Protein AF-A0A3B9M6Y0-F1 (afdb_monomer_lite)

Secondary structure (DSSP, 8-state):
----PPP---SSEEEEHHHHTHHHHHHHHHHHTHHHHHHHHHHH-HHHHHHHHHHHHHHHHHHHHHH-GGGSPEEEETTTEEEEEEEEEEESS--TTSPP-S--TTSSEEEEEEEESSS--EEEEEETT-EEEEEESS-SEEEEEETTEEEEEESEEEEE-------------

Sequence (173 aa):
PDGGTAVRHAVTMCGLGQWGLVPGDISRWRERHARGRERAASWVGLERVNVIEYVIFGAARMLAGTVSRSRCAMVEIDGAKQMRLLALAALNLPLPPLPDPGVAMGDEAIGLTVVPRLGRPFRRRLEAGDSFTLRLLDRDSVEFFLDEDPEEATGWLKLDVAGVLAFVPGQNA

Radius of gyration: 17.29 Å; chains: 1; bounding box: 56×38×45 Å

Structure (mmCIF, N/CA/C/O backbone):
data_AF-A0A3B9M6Y0-F1
#
_entry.id   AF-A0A3B9M6Y0-F1
#
loop_
_atom_site.group_PDB
_atom_site.id
_atom_site.type_symbol
_atom_site.label_atom_id
_atom_site.label_alt_id
_atom_site.label_comp_id
_atom_site.label_asym_id
_atom_site.label_entity_id
_atom_site.label_seq_id
_atom_site.pdbx_PDB_ins_code
_atom_site.Cartn_x
_atom_site.Cartn_y
_atom_site.Cartn_z
_atom_site.occupancy
_atom_site.B_iso_or_equiv
_atom_site.auth_seq_id
_atom_site.auth_comp_id
_atom_site.auth_asym_id
_atom_site.auth_atom_id
_atom_site.pdbx_PDB_model_num
ATOM 1 N N . PRO A 1 1 ? -13.743 -24.125 2.229 1.00 40.19 1 PRO A N 1
ATOM 2 C CA . PRO A 1 1 ? -14.019 -23.057 3.209 1.00 40.19 1 PRO A CA 1
ATOM 3 C C . PRO A 1 1 ? -13.581 -23.507 4.606 1.00 40.19 1 PRO A C 1
ATOM 5 O O . PRO A 1 1 ? -14.407 -23.696 5.486 1.00 40.19 1 PRO A O 1
ATOM 8 N N . ASP 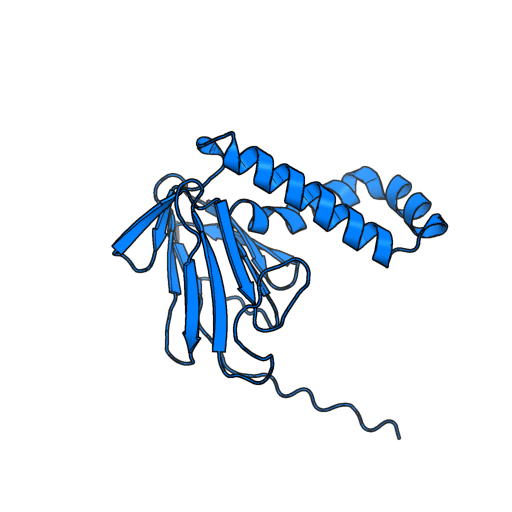A 1 2 ? -12.272 -23.674 4.783 1.00 40.09 2 ASP A N 1
ATOM 9 C CA . ASP A 1 2 ? -11.671 -23.703 6.112 1.00 40.09 2 ASP A CA 1
ATOM 10 C C . ASP A 1 2 ? -11.047 -22.322 6.272 1.00 40.09 2 ASP A C 1
ATOM 12 O O . ASP A 1 2 ? -9.998 -22.024 5.702 1.00 40.09 2 ASP A O 1
ATOM 16 N N . GLY A 1 3 ? -11.804 -21.415 6.891 1.00 56.91 3 GLY A N 1
ATOM 17 C CA . GLY A 1 3 ? -11.360 -20.046 7.124 1.00 56.91 3 GLY A CA 1
ATOM 18 C C . GLY A 1 3 ? -10.106 -20.073 7.989 1.00 56.91 3 GLY A C 1
ATOM 19 O O . GLY A 1 3 ? -10.168 -20.465 9.150 1.00 56.91 3 GLY A O 1
ATOM 20 N N . GLY A 1 4 ? -8.972 -19.694 7.407 1.00 74.00 4 GLY A N 1
ATOM 21 C CA . GLY A 1 4 ? -7.678 -19.659 8.075 1.00 74.00 4 GLY A CA 1
ATOM 22 C C . GLY A 1 4 ? -7.047 -18.276 7.978 1.00 74.00 4 GLY A C 1
ATOM 23 O O . GLY A 1 4 ? -7.320 -17.517 7.050 1.00 74.00 4 GLY A O 1
ATOM 24 N N . THR A 1 5 ? -6.184 -17.962 8.939 1.00 84.50 5 THR A N 1
ATOM 25 C CA . THR A 1 5 ? -5.340 -16.765 8.904 1.00 84.50 5 THR A CA 1
ATOM 26 C C . THR A 1 5 ? -3.963 -17.167 8.393 1.00 84.50 5 THR A C 1
ATOM 28 O O . THR A 1 5 ? -3.309 -18.018 8.994 1.00 84.50 5 THR A O 1
ATOM 31 N N . ALA A 1 6 ? -3.510 -16.555 7.299 1.00 90.00 6 ALA A N 1
ATOM 32 C CA . ALA A 1 6 ? -2.138 -16.691 6.825 1.00 90.00 6 ALA A CA 1
ATOM 33 C C . ALA A 1 6 ? -1.311 -15.506 7.332 1.00 90.00 6 ALA A C 1
ATOM 35 O O . ALA A 1 6 ? -1.669 -14.355 7.098 1.00 90.00 6 ALA A O 1
ATOM 36 N N . VAL A 1 7 ? -0.207 -15.789 8.023 1.00 91.31 7 VAL A N 1
ATOM 37 C CA . VAL A 1 7 ? 0.750 -14.759 8.445 1.00 91.31 7 VAL A CA 1
ATOM 38 C C . VAL A 1 7 ? 1.844 -14.642 7.387 1.00 91.31 7 VAL A C 1
ATOM 40 O O . VAL A 1 7 ? 2.331 -15.648 6.856 1.00 91.31 7 VAL A O 1
ATOM 43 N N . ARG A 1 8 ? 2.192 -13.401 7.051 1.00 91.81 8 ARG A N 1
ATOM 44 C CA . ARG A 1 8 ? 3.264 -13.030 6.125 1.00 91.81 8 ARG A CA 1
ATOM 45 C C . ARG A 1 8 ? 4.072 -11.901 6.749 1.00 91.81 8 ARG A C 1
ATOM 47 O O . ARG A 1 8 ? 3.529 -11.113 7.521 1.00 91.81 8 ARG A O 1
ATOM 54 N N . HIS A 1 9 ? 5.352 -11.837 6.410 1.00 90.00 9 HIS A N 1
ATOM 55 C CA . HIS A 1 9 ? 6.265 -10.822 6.920 1.00 90.00 9 HIS A CA 1
ATOM 56 C C . HIS A 1 9 ? 6.874 -10.046 5.761 1.00 90.00 9 HIS A C 1
ATOM 58 O O . HIS A 1 9 ? 7.166 -10.622 4.718 1.00 90.00 9 HIS A O 1
ATOM 64 N N . ALA A 1 10 ? 7.067 -8.753 5.989 1.00 90.31 10 ALA A N 1
ATOM 65 C CA . ALA A 1 10 ? 7.804 -7.851 5.122 1.00 90.31 10 ALA A CA 1
ATOM 66 C C . ALA A 1 10 ? 8.758 -7.029 5.983 1.00 90.31 10 ALA A C 1
ATOM 68 O O . ALA A 1 10 ? 8.485 -6.776 7.160 1.00 90.31 10 ALA A O 1
ATOM 69 N N . VAL A 1 11 ? 9.867 -6.623 5.389 1.00 86.69 11 VAL A N 1
ATOM 70 C CA . VAL A 1 11 ? 10.952 -5.890 6.030 1.00 86.69 11 VAL A CA 1
ATOM 71 C C . VAL A 1 11 ? 10.834 -4.397 5.762 1.00 86.69 11 VAL A C 1
ATOM 73 O O . VAL A 1 11 ? 11.148 -3.604 6.644 1.00 86.69 11 VAL A O 1
ATOM 76 N N . THR A 1 12 ? 10.405 -3.996 4.564 1.00 83.38 12 THR A N 1
ATOM 77 C CA . THR A 1 12 ? 10.527 -2.602 4.112 1.00 83.38 12 THR 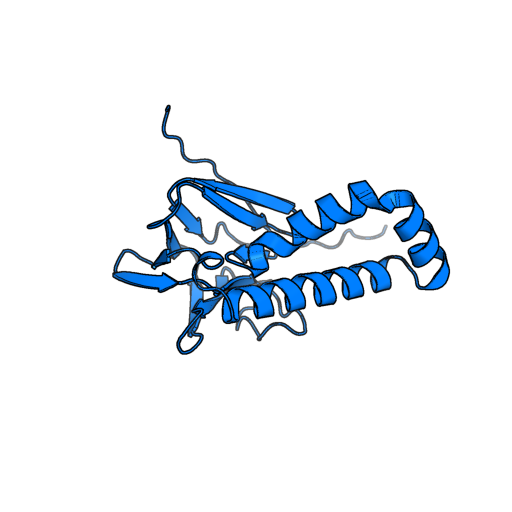A CA 1
ATOM 78 C C . THR A 1 12 ? 9.206 -1.961 3.723 1.00 83.38 12 THR A C 1
ATOM 80 O O . THR A 1 12 ? 8.957 -0.798 4.059 1.00 83.38 12 THR A O 1
ATOM 83 N N . MET A 1 13 ? 8.346 -2.694 3.013 1.00 90.56 13 MET A N 1
ATOM 84 C CA . MET A 1 13 ? 7.143 -2.103 2.447 1.00 90.56 13 MET A CA 1
ATOM 85 C C . MET A 1 13 ? 5.978 -3.068 2.283 1.00 90.56 13 MET A C 1
ATOM 87 O O . MET A 1 13 ? 6.136 -4.249 1.993 1.00 90.56 13 MET A O 1
ATOM 91 N N . CYS A 1 14 ? 4.780 -2.502 2.376 1.00 93.81 14 CYS A N 1
ATOM 92 C CA . CYS A 1 14 ? 3.542 -3.135 1.955 1.00 93.81 14 CYS A CA 1
ATOM 93 C C . CYS A 1 14 ? 2.679 -2.127 1.190 1.00 93.81 14 CYS A C 1
ATOM 95 O O . CYS A 1 14 ? 2.571 -0.958 1.577 1.00 93.81 14 CYS A O 1
ATOM 97 N N . GLY A 1 15 ? 2.061 -2.564 0.094 1.00 94.69 15 GLY A N 1
ATOM 98 C CA . GLY A 1 15 ? 1.174 -1.730 -0.713 1.00 94.69 15 GLY A CA 1
ATOM 99 C C . GLY A 1 15 ? -0.179 -2.381 -0.949 1.00 94.69 15 GLY A C 1
ATOM 100 O O . GLY A 1 15 ? -0.245 -3.544 -1.325 1.00 94.69 15 GLY A O 1
ATOM 101 N N . LEU A 1 16 ? -1.266 -1.617 -0.792 1.00 95.50 16 LEU A N 1
ATOM 102 C CA . LEU A 1 16 ? -2.638 -2.057 -1.080 1.00 95.50 16 LEU A CA 1
ATOM 103 C C . LEU A 1 16 ? -3.375 -1.086 -2.016 1.00 95.50 16 LEU A C 1
ATOM 105 O O . LEU A 1 16 ? -2.892 -0.003 -2.364 1.00 95.50 16 LEU A O 1
ATOM 109 N N . GLY A 1 17 ? -4.587 -1.466 -2.423 1.00 95.88 17 GLY A N 1
ATOM 110 C CA . GLY A 1 17 ? -5.393 -0.706 -3.379 1.00 95.88 17 GLY A CA 1
ATOM 111 C C . GLY A 1 17 ? -4.810 -0.801 -4.787 1.00 95.88 17 GLY A C 1
ATOM 112 O O . GLY A 1 17 ? -4.210 -1.802 -5.150 1.00 95.88 17 GLY A O 1
ATOM 113 N N . GLN A 1 18 ? -4.960 0.243 -5.599 1.00 96.50 18 GLN A N 1
ATOM 114 C CA . GLN A 1 18 ? -4.389 0.277 -6.948 1.00 96.50 18 GLN A CA 1
ATOM 115 C C . GLN A 1 18 ? -2.854 0.236 -6.952 1.00 96.50 18 GLN A C 1
ATOM 117 O O . GLN A 1 18 ? -2.280 -0.232 -7.929 1.00 96.50 18 GLN A O 1
ATOM 122 N N . TRP A 1 19 ? -2.203 0.708 -5.884 1.00 93.56 19 TRP A N 1
ATOM 123 C CA . TRP A 1 19 ? -0.748 0.628 -5.736 1.00 93.56 19 TRP A CA 1
ATOM 124 C C . TRP A 1 19 ? -0.301 -0.810 -5.460 1.00 93.56 19 TRP A C 1
ATOM 126 O O . TRP A 1 19 ? 0.656 -1.278 -6.066 1.00 93.56 19 TRP A O 1
ATOM 136 N N . GLY A 1 20 ? -1.068 -1.536 -4.641 1.00 94.38 20 GLY A N 1
ATOM 137 C CA . GLY A 1 20 ? -0.832 -2.948 -4.330 1.00 94.38 20 GLY A CA 1
ATOM 138 C C . GLY A 1 20 ? -0.793 -3.885 -5.542 1.00 94.38 20 GLY A C 1
ATOM 139 O O . GLY A 1 20 ? -0.167 -4.930 -5.478 1.00 94.38 20 GLY A O 1
ATOM 140 N N . LEU A 1 21 ? -1.406 -3.491 -6.662 1.00 95.50 21 LEU A N 1
ATOM 141 C CA . LEU A 1 21 ? -1.459 -4.290 -7.895 1.00 95.50 21 LEU A CA 1
ATOM 142 C C . LEU A 1 21 ? -0.233 -4.107 -8.803 1.00 95.50 21 LEU A C 1
ATOM 144 O O . LEU A 1 21 ? -0.099 -4.796 -9.815 1.00 95.50 21 LEU A O 1
ATOM 148 N N . VAL A 1 22 ? 0.621 -3.119 -8.514 1.00 94.38 22 VAL A N 1
ATOM 149 C CA . VAL A 1 22 ? 1.703 -2.716 -9.423 1.00 94.38 22 VAL A CA 1
ATOM 150 C C . VAL A 1 22 ? 2.747 -3.823 -9.593 1.00 94.38 22 VAL A C 1
ATOM 152 O O . VAL A 1 22 ? 3.035 -4.149 -10.748 1.00 94.38 22 VAL A O 1
ATOM 155 N N . PRO A 1 23 ? 3.275 -4.461 -8.530 1.00 93.44 23 PRO A N 1
ATOM 156 C CA . PRO A 1 23 ? 4.269 -5.516 -8.718 1.00 93.44 23 PRO A CA 1
ATOM 157 C C . PRO A 1 23 ? 3.713 -6.743 -9.444 1.00 93.44 23 PRO A C 1
ATOM 159 O O . PRO A 1 23 ? 4.372 -7.275 -10.337 1.00 93.44 23 PRO A O 1
ATOM 162 N N . GLY A 1 24 ? 2.464 -7.134 -9.164 1.00 93.75 24 GLY A N 1
ATOM 163 C CA . GLY A 1 24 ? 1.792 -8.213 -9.891 1.00 93.75 24 GLY A CA 1
ATOM 164 C C . GLY A 1 24 ? 1.627 -7.901 -11.382 1.00 93.75 24 GLY A C 1
ATOM 165 O O . GLY A 1 24 ? 1.894 -8.750 -12.235 1.00 93.75 24 GLY A O 1
ATOM 166 N N . ASP A 1 25 ? 1.246 -6.670 -11.733 1.00 94.88 25 ASP A N 1
ATOM 167 C CA . ASP A 1 25 ? 1.150 -6.242 -13.133 1.00 94.88 25 ASP A CA 1
ATOM 168 C C . ASP A 1 25 ? 2.497 -6.261 -13.849 1.00 94.88 25 ASP A C 1
ATOM 170 O O . ASP A 1 25 ? 2.577 -6.720 -14.993 1.00 94.88 25 ASP A O 1
ATOM 174 N N . ILE A 1 26 ? 3.539 -5.775 -13.174 1.00 92.31 26 ILE A N 1
ATOM 175 C CA . ILE A 1 26 ? 4.907 -5.790 -13.680 1.00 92.31 26 ILE A CA 1
ATOM 176 C C . ILE A 1 26 ? 5.356 -7.234 -13.897 1.00 92.31 26 ILE A C 1
ATOM 178 O O . ILE A 1 26 ? 5.835 -7.548 -14.984 1.00 92.31 26 ILE A O 1
ATOM 182 N N . SER A 1 27 ? 5.147 -8.125 -12.926 1.00 91.44 27 SER A N 1
ATOM 183 C CA . SER A 1 27 ? 5.490 -9.547 -13.037 1.00 91.44 27 SER A CA 1
ATOM 184 C C . SER A 1 27 ? 4.816 -10.189 -14.258 1.00 91.44 27 SER A C 1
ATOM 186 O O . SER A 1 27 ? 5.493 -10.636 -15.189 1.00 91.44 27 SER A O 1
ATOM 188 N N . ARG A 1 28 ? 3.484 -10.063 -14.364 1.00 93.56 28 ARG A N 1
ATOM 189 C CA . ARG A 1 28 ? 2.698 -10.549 -15.515 1.00 93.56 28 ARG A CA 1
ATOM 190 C C . ARG A 1 28 ? 3.119 -9.917 -16.844 1.00 93.56 28 ARG A C 1
ATOM 192 O O . ARG A 1 28 ? 2.924 -10.502 -17.913 1.00 93.56 28 ARG A O 1
ATOM 199 N N . TRP A 1 29 ? 3.605 -8.676 -16.843 1.00 92.06 29 TRP A N 1
ATOM 200 C CA . TRP A 1 29 ? 4.111 -8.023 -18.050 1.00 92.06 29 TRP A CA 1
ATOM 201 C C . TRP A 1 29 ? 5.487 -8.557 -18.447 1.00 92.06 29 TRP A C 1
ATOM 203 O O . TRP A 1 29 ? 5.688 -8.852 -19.628 1.00 92.06 29 TRP A O 1
ATOM 213 N N . ARG A 1 30 ? 6.397 -8.725 -17.480 1.00 90.25 30 ARG A N 1
ATOM 214 C CA . ARG A 1 30 ? 7.757 -9.242 -17.680 1.00 90.25 30 ARG A CA 1
ATOM 215 C C . ARG A 1 30 ? 7.733 -10.664 -18.224 1.00 90.25 30 ARG A C 1
ATOM 217 O O . ARG A 1 30 ? 8.443 -10.939 -19.186 1.00 90.25 30 ARG A O 1
ATOM 224 N N . GLU A 1 31 ? 6.863 -11.521 -17.695 1.00 89.69 31 GLU A N 1
ATOM 225 C CA . GLU A 1 31 ? 6.650 -12.880 -18.209 1.00 89.69 31 GLU A CA 1
ATOM 226 C C . GLU A 1 31 ? 6.242 -12.873 -19.689 1.00 89.69 31 GLU A C 1
ATOM 228 O O . GLU A 1 31 ? 6.795 -13.609 -20.506 1.00 89.69 31 GLU A O 1
ATOM 233 N N . ARG A 1 32 ? 5.319 -11.980 -20.069 1.00 91.44 32 ARG A N 1
ATOM 234 C CA . ARG A 1 32 ? 4.834 -11.864 -21.454 1.00 91.44 32 ARG A CA 1
ATOM 235 C C . ARG A 1 32 ? 5.830 -11.201 -22.410 1.00 91.44 32 ARG A C 1
ATOM 237 O O . ARG A 1 32 ? 5.760 -11.445 -23.612 1.00 91.44 32 ARG A O 1
ATOM 244 N N . HIS A 1 33 ? 6.747 -10.372 -21.908 1.00 89.06 33 HIS A N 1
ATOM 245 C CA . HIS A 1 33 ? 7.638 -9.536 -22.727 1.00 89.06 33 HIS A CA 1
ATOM 246 C C . HIS A 1 33 ? 9.129 -9.746 -22.429 1.00 89.06 33 HIS A C 1
ATOM 248 O O . HIS A 1 33 ? 9.938 -8.860 -22.717 1.00 89.06 33 HIS A O 1
ATOM 254 N N . ALA A 1 34 ? 9.515 -10.919 -21.916 1.00 84.00 34 ALA A N 1
ATOM 255 C CA . ALA A 1 34 ? 10.882 -11.216 -21.473 1.00 84.00 34 ALA A CA 1
ATOM 256 C C . ALA A 1 34 ? 11.960 -10.804 -22.498 1.00 84.00 34 ALA A C 1
ATOM 258 O O . ALA A 1 34 ? 12.903 -10.087 -22.166 1.00 84.00 34 ALA A O 1
ATOM 259 N N . ARG A 1 35 ? 11.755 -11.144 -23.779 1.00 81.44 35 ARG A N 1
ATOM 260 C CA . ARG A 1 35 ? 12.682 -10.806 -24.879 1.00 81.44 35 ARG A CA 1
ATOM 261 C C . ARG A 1 35 ? 12.790 -9.301 -25.160 1.00 81.44 35 ARG A C 1
ATOM 263 O O . ARG A 1 35 ? 13.838 -8.822 -25.581 1.00 81.44 35 ARG A O 1
ATOM 270 N N . GLY A 1 36 ? 11.702 -8.551 -24.982 1.00 79.12 36 GLY A N 1
ATOM 271 C CA . GLY A 1 36 ? 11.694 -7.096 -25.171 1.00 79.12 36 GLY A CA 1
ATOM 272 C C . GLY A 1 36 ? 12.403 -6.374 -24.028 1.00 79.12 36 GLY A C 1
ATOM 273 O O . GLY A 1 36 ? 13.170 -5.441 -24.261 1.00 79.12 36 GLY A O 1
ATOM 274 N N . ARG A 1 37 ? 12.203 -6.864 -22.801 1.00 82.44 37 ARG A N 1
ATOM 275 C CA . ARG A 1 37 ? 12.857 -6.347 -21.598 1.00 82.44 37 ARG A CA 1
ATOM 276 C C . ARG A 1 37 ? 14.363 -6.578 -21.610 1.00 82.44 37 ARG A C 1
ATOM 278 O O . ARG A 1 37 ? 15.095 -5.657 -21.273 1.00 82.44 37 ARG A O 1
ATOM 285 N N . GLU A 1 38 ? 14.831 -7.749 -22.039 1.00 81.12 38 GLU A N 1
ATOM 286 C CA . GLU A 1 38 ? 16.267 -8.039 -22.165 1.00 81.12 38 GLU A CA 1
ATOM 287 C C . GLU A 1 38 ? 16.963 -7.037 -23.099 1.00 81.12 38 GLU A C 1
ATOM 289 O O . GLU A 1 38 ? 17.988 -6.447 -22.754 1.00 81.12 38 GLU A O 1
ATOM 294 N N . ARG A 1 39 ? 16.338 -6.748 -24.248 1.00 79.31 39 ARG A N 1
ATOM 295 C CA . ARG A 1 39 ? 16.834 -5.727 -25.178 1.00 79.31 39 ARG A CA 1
ATOM 296 C C . ARG A 1 39 ? 16.848 -4.343 -24.542 1.00 79.31 39 ARG A C 1
ATOM 298 O O . ARG A 1 39 ? 17.879 -3.684 -24.590 1.00 79.31 39 ARG A O 1
ATOM 305 N N . ALA A 1 40 ? 15.761 -3.911 -23.908 1.00 74.88 40 ALA A N 1
ATOM 306 C CA . ALA A 1 40 ? 15.725 -2.610 -23.238 1.00 74.88 40 ALA A CA 1
ATOM 307 C C . ALA A 1 40 ? 16.789 -2.503 -22.127 1.00 74.88 40 ALA A C 1
ATOM 309 O O . ALA A 1 40 ? 17.517 -1.514 -22.062 1.00 74.88 40 ALA A O 1
ATOM 310 N N . ALA A 1 41 ? 16.942 -3.547 -21.309 1.00 82.00 41 ALA A N 1
ATOM 311 C CA . ALA A 1 41 ? 17.928 -3.601 -20.234 1.00 82.00 41 ALA A CA 1
ATOM 312 C C . ALA A 1 41 ? 19.368 -3.508 -20.761 1.00 82.00 41 ALA A C 1
ATOM 314 O O . ALA A 1 41 ? 20.192 -2.853 -20.129 1.00 82.00 41 ALA A O 1
ATOM 315 N N . SER A 1 42 ? 19.662 -4.080 -21.935 1.00 83.00 42 SER A N 1
ATOM 316 C CA . SER A 1 42 ? 20.986 -3.950 -22.563 1.00 83.00 42 SER A CA 1
ATOM 317 C C . SER A 1 42 ? 21.313 -2.527 -23.042 1.00 83.00 42 SER A C 1
ATOM 319 O O . SER A 1 42 ? 22.485 -2.183 -23.149 1.00 83.00 42 SER A O 1
ATOM 321 N N . TRP A 1 43 ? 20.302 -1.684 -23.293 1.00 80.06 43 TRP A N 1
ATOM 322 C CA . TRP A 1 43 ? 20.496 -0.308 -23.772 1.00 80.06 43 TRP A CA 1
ATOM 323 C C . TRP A 1 43 ? 20.554 0.720 -22.642 1.00 80.06 43 TRP A C 1
ATOM 325 O O . TRP A 1 43 ? 21.362 1.641 -22.696 1.00 80.06 43 TRP A O 1
ATOM 335 N N . VAL A 1 44 ? 19.682 0.598 -21.636 1.00 80.62 44 VAL A N 1
ATOM 336 C CA . VAL A 1 44 ? 19.532 1.619 -20.578 1.00 80.62 44 VAL A CA 1
ATOM 337 C C . VAL A 1 44 ? 19.842 1.111 -19.168 1.00 80.62 44 VAL A C 1
ATOM 339 O O . VAL A 1 44 ? 19.773 1.882 -18.214 1.00 80.62 44 VAL A O 1
ATOM 342 N N . GLY A 1 45 ? 20.217 -0.160 -19.023 1.00 85.81 45 GLY A N 1
ATOM 343 C CA . GLY A 1 45 ? 20.461 -0.800 -17.733 1.00 85.81 45 GLY A CA 1
ATOM 344 C C . GLY A 1 45 ? 19.173 -1.273 -17.055 1.00 85.81 45 GLY A C 1
ATOM 345 O O . GLY A 1 45 ? 18.123 -0.633 -17.131 1.00 85.81 45 GLY A O 1
ATOM 346 N N . LEU A 1 46 ? 19.256 -2.413 -16.366 1.00 83.94 46 LEU A N 1
ATOM 347 C CA . LEU A 1 46 ? 18.101 -3.078 -15.754 1.00 83.94 46 LEU A CA 1
ATOM 348 C C . LEU A 1 46 ? 17.434 -2.236 -14.653 1.00 83.94 46 LEU A C 1
ATOM 350 O O . LEU A 1 46 ? 16.210 -2.214 -14.553 1.00 83.94 46 LEU A O 1
ATOM 354 N N . GLU A 1 47 ? 18.222 -1.491 -13.877 1.00 83.88 47 GLU A N 1
ATOM 355 C CA . GLU A 1 47 ? 17.717 -0.615 -12.814 1.00 83.88 47 GLU A CA 1
ATOM 356 C C . GLU A 1 47 ? 16.805 0.492 -13.366 1.00 83.88 47 GLU A C 1
ATOM 358 O O . GLU A 1 47 ? 15.699 0.698 -12.869 1.00 83.88 47 GLU A O 1
ATOM 363 N N . ARG A 1 48 ? 17.205 1.151 -14.463 1.00 85.38 48 ARG A N 1
ATOM 364 C CA . ARG A 1 48 ? 16.372 2.187 -15.096 1.00 85.38 48 ARG A CA 1
ATOM 365 C C . ARG A 1 48 ? 15.088 1.611 -15.673 1.00 85.38 48 ARG A C 1
ATOM 367 O O . ARG A 1 48 ? 14.045 2.248 -15.562 1.00 85.38 48 ARG A O 1
ATOM 374 N N . VAL A 1 49 ? 15.148 0.414 -16.261 1.00 86.19 49 VAL A N 1
ATOM 375 C CA . VAL A 1 49 ? 13.943 -0.275 -16.745 1.00 86.19 49 VAL A CA 1
ATOM 376 C C . VAL A 1 49 ? 12.991 -0.556 -15.582 1.00 86.19 49 VAL A C 1
ATOM 378 O O . VAL A 1 49 ? 11.801 -0.286 -15.714 1.00 86.19 49 VAL A O 1
ATOM 381 N N . ASN A 1 50 ? 13.498 -1.015 -14.432 1.00 85.69 50 ASN A N 1
ATOM 382 C CA . ASN A 1 50 ? 12.673 -1.242 -13.241 1.00 85.69 50 ASN A CA 1
ATOM 383 C C . ASN A 1 50 ? 11.971 0.040 -12.786 1.00 85.69 50 ASN A C 1
ATOM 385 O O . ASN A 1 50 ? 10.754 0.036 -12.615 1.00 85.69 50 ASN A O 1
ATOM 389 N N . VAL A 1 51 ? 12.712 1.143 -12.649 1.00 86.88 51 VAL A N 1
ATOM 390 C CA . VAL A 1 51 ? 12.138 2.436 -12.244 1.00 86.88 51 VAL A CA 1
ATOM 391 C C . VAL A 1 51 ? 11.058 2.892 -13.230 1.00 86.88 51 VAL A C 1
ATOM 393 O O . VAL A 1 51 ? 9.976 3.304 -12.815 1.00 86.88 51 VAL A O 1
ATOM 396 N N . ILE A 1 52 ? 11.317 2.786 -14.537 1.00 88.06 52 ILE A N 1
ATOM 397 C CA . ILE A 1 52 ? 10.358 3.175 -15.579 1.00 88.06 52 ILE A CA 1
ATOM 398 C C . ILE A 1 52 ? 9.086 2.324 -15.505 1.00 88.06 52 ILE A C 1
ATOM 400 O O . ILE A 1 52 ? 7.987 2.871 -15.574 1.00 88.06 52 ILE A O 1
ATOM 404 N N . GLU A 1 53 ? 9.213 1.007 -15.343 1.00 90.75 53 GLU A N 1
ATOM 405 C CA . GLU A 1 53 ? 8.064 0.112 -15.191 1.00 90.75 53 GLU A CA 1
ATOM 406 C C . GLU A 1 53 ? 7.216 0.508 -13.981 1.00 90.75 53 GLU A C 1
ATOM 408 O O . GLU A 1 53 ? 6.015 0.736 -14.130 1.00 90.75 53 GLU A O 1
ATOM 413 N N . TYR A 1 54 ? 7.831 0.684 -12.810 1.00 89.12 54 TYR A N 1
ATOM 414 C CA . TYR A 1 54 ? 7.114 1.099 -11.604 1.00 89.12 54 TYR A CA 1
ATOM 415 C C . TYR A 1 54 ? 6.371 2.424 -11.787 1.00 89.12 54 TYR A C 1
ATOM 417 O O . TYR A 1 54 ? 5.200 2.530 -11.414 1.00 89.12 54 TYR A O 1
ATOM 425 N N . VAL A 1 55 ? 7.006 3.416 -12.416 1.00 90.31 55 VAL A N 1
ATOM 426 C CA . VAL A 1 55 ? 6.369 4.711 -12.692 1.00 90.31 55 VAL A CA 1
ATOM 427 C C . VAL A 1 55 ? 5.191 4.557 -13.657 1.00 90.31 55 VAL A C 1
ATOM 429 O O . VAL A 1 55 ? 4.112 5.083 -13.382 1.00 90.31 55 VAL A O 1
ATOM 432 N N . ILE A 1 56 ? 5.359 3.831 -14.766 1.00 92.81 56 ILE A N 1
ATOM 433 C CA . ILE A 1 56 ? 4.311 3.668 -15.786 1.00 92.81 56 ILE A CA 1
ATOM 434 C C . ILE A 1 56 ? 3.113 2.898 -15.222 1.00 92.81 56 ILE A C 1
ATOM 436 O O . ILE A 1 56 ? 1.978 3.374 -15.312 1.00 92.81 56 ILE A O 1
ATOM 440 N N . PHE A 1 57 ? 3.348 1.724 -14.631 1.00 94.62 57 PHE A N 1
ATOM 441 C CA . PHE A 1 57 ? 2.279 0.891 -14.080 1.00 94.62 57 PHE A CA 1
ATOM 442 C C . PHE A 1 57 ? 1.602 1.575 -12.890 1.00 94.62 57 PHE A C 1
ATOM 444 O O . PHE A 1 57 ? 0.369 1.611 -12.827 1.00 94.62 57 PHE A O 1
ATOM 451 N N . GLY A 1 58 ? 2.382 2.206 -12.006 1.00 93.12 58 GLY A N 1
ATOM 452 C CA . GLY A 1 58 ? 1.870 2.999 -10.893 1.00 93.12 58 GLY A CA 1
ATOM 453 C C . GLY A 1 58 ? 0.970 4.142 -11.351 1.00 93.12 58 GLY A C 1
ATOM 454 O O . GLY A 1 58 ? -0.179 4.236 -10.916 1.00 93.12 58 GLY A O 1
ATOM 455 N N . ALA A 1 59 ? 1.440 4.976 -12.282 1.00 93.44 59 ALA A N 1
ATOM 456 C CA . ALA A 1 59 ? 0.662 6.097 -12.806 1.00 93.44 59 ALA A CA 1
ATOM 457 C C . ALA A 1 59 ? -0.627 5.627 -13.496 1.00 93.44 59 ALA A C 1
ATOM 459 O O . ALA A 1 59 ? -1.706 6.158 -13.219 1.00 93.44 59 ALA A O 1
ATOM 460 N N . ALA A 1 60 ? -0.548 4.596 -14.344 1.00 95.25 60 ALA A N 1
ATOM 461 C CA . ALA A 1 60 ? -1.711 4.041 -15.030 1.00 95.25 60 ALA A CA 1
ATOM 462 C C . ALA A 1 60 ? -2.767 3.518 -14.041 1.00 95.25 60 ALA A C 1
ATOM 464 O O . ALA A 1 60 ? -3.962 3.791 -14.198 1.00 95.25 60 ALA A O 1
ATOM 465 N N . ARG A 1 61 ? -2.339 2.809 -12.989 1.00 95.25 61 ARG A N 1
ATOM 466 C CA . ARG A 1 61 ? -3.222 2.293 -11.934 1.00 95.25 61 ARG A CA 1
ATOM 467 C C . ARG A 1 61 ? -3.857 3.408 -11.109 1.00 95.25 61 ARG A C 1
ATOM 469 O O . ARG A 1 61 ? -5.073 3.382 -10.903 1.00 95.25 61 ARG A O 1
ATOM 476 N N . MET A 1 62 ? -3.081 4.410 -10.699 1.00 94.38 62 MET A N 1
ATOM 477 C CA . MET A 1 62 ? -3.596 5.564 -9.951 1.00 94.38 62 MET A CA 1
ATOM 478 C C . MET A 1 62 ? -4.638 6.347 -10.754 1.00 94.38 62 MET A C 1
ATOM 480 O O . MET A 1 62 ? -5.736 6.619 -10.255 1.00 94.38 62 MET A O 1
ATOM 484 N N . LEU A 1 63 ? -4.342 6.655 -12.020 1.00 94.69 63 LEU A N 1
ATOM 485 C CA . LEU A 1 63 ? -5.277 7.336 -12.918 1.00 94.69 63 LEU A CA 1
ATOM 486 C C . LEU A 1 63 ? -6.561 6.526 -13.095 1.00 94.69 63 LEU A C 1
ATOM 488 O O . LEU A 1 63 ? -7.666 7.048 -12.929 1.00 94.69 63 LEU A O 1
ATOM 492 N N . ALA A 1 64 ? -6.432 5.227 -13.359 1.00 94.06 64 ALA A N 1
ATOM 493 C CA . ALA A 1 64 ? -7.591 4.381 -13.570 1.00 94.06 64 ALA A CA 1
ATOM 494 C C . ALA A 1 64 ? -8.467 4.234 -12.314 1.00 94.06 64 ALA A C 1
ATOM 496 O O . ALA A 1 64 ? -9.692 4.250 -12.435 1.00 94.06 64 ALA A O 1
ATOM 497 N N . GLY A 1 65 ? -7.881 4.124 -11.117 1.00 94.56 65 GLY A N 1
ATOM 498 C CA . GLY A 1 65 ? -8.634 4.107 -9.855 1.00 94.56 65 GLY A CA 1
ATOM 499 C C . GLY A 1 65 ? -9.333 5.432 -9.549 1.00 94.56 65 GLY A C 1
ATOM 500 O O . GLY A 1 65 ? -10.441 5.461 -9.008 1.00 94.56 65 GLY A O 1
ATOM 501 N N . THR A 1 66 ? -8.724 6.544 -9.957 1.00 93.38 66 THR A N 1
ATOM 502 C CA . THR A 1 66 ? -9.316 7.878 -9.806 1.00 93.38 66 THR A CA 1
ATOM 503 C C . THR A 1 66 ? -10.568 8.001 -10.679 1.00 93.38 66 THR A C 1
ATOM 505 O O . THR A 1 66 ? -11.653 8.342 -10.192 1.00 93.38 66 THR A O 1
ATOM 508 N N . VAL A 1 67 ? -10.462 7.613 -11.952 1.00 94.31 67 VAL A N 1
ATOM 509 C CA . VAL A 1 67 ? -11.559 7.709 -12.929 1.00 94.31 67 VAL A CA 1
ATOM 510 C C . VAL A 1 67 ? -12.649 6.659 -12.679 1.00 94.31 67 VAL A C 1
ATOM 512 O O . VAL A 1 67 ? -13.833 6.961 -12.806 1.00 94.31 67 VAL A O 1
ATOM 515 N N . SER A 1 68 ? -12.291 5.441 -12.264 1.00 94.25 68 SER A N 1
ATOM 516 C CA . SER A 1 68 ? -13.229 4.320 -12.153 1.00 94.25 68 SER A CA 1
ATOM 517 C C . SER A 1 68 ? -13.444 3.858 -10.712 1.00 94.25 68 SER A C 1
ATOM 519 O O . SER A 1 68 ? -12.572 3.265 -10.079 1.00 94.25 68 SER A O 1
ATOM 521 N N . ARG A 1 69 ? -14.666 4.066 -10.205 1.00 94.25 69 ARG A N 1
ATOM 522 C CA . ARG A 1 69 ? -15.074 3.664 -8.848 1.00 94.25 69 ARG A CA 1
ATOM 523 C C . ARG A 1 69 ? -14.929 2.159 -8.597 1.00 94.25 69 ARG A C 1
ATOM 525 O O . ARG A 1 69 ? -14.552 1.786 -7.491 1.00 94.25 69 ARG A O 1
ATOM 532 N N . SER A 1 70 ? -15.237 1.320 -9.588 1.00 94.25 70 SER A N 1
ATOM 533 C CA . SER A 1 70 ? -15.232 -0.146 -9.456 1.00 94.25 70 SER A CA 1
ATOM 534 C C . SER A 1 70 ? -13.830 -0.730 -9.271 1.00 94.25 70 SER A C 1
ATOM 536 O O . SER A 1 70 ? -13.679 -1.796 -8.673 1.00 94.25 70 SER A O 1
ATOM 538 N N . ARG A 1 71 ? -12.787 -0.016 -9.715 1.00 95.00 71 ARG A N 1
ATOM 539 C CA . ARG A 1 71 ? -11.396 -0.444 -9.522 1.00 95.00 71 ARG A CA 1
ATOM 540 C C . ARG A 1 71 ? -10.965 -0.365 -8.057 1.00 95.00 71 ARG A C 1
ATOM 542 O O . ARG A 1 71 ? -10.220 -1.224 -7.598 1.00 95.00 71 ARG A O 1
ATOM 549 N N . CYS A 1 72 ? -11.479 0.603 -7.303 1.00 97.31 72 CYS A N 1
ATOM 550 C CA . CYS A 1 72 ? -11.139 0.796 -5.895 1.00 97.31 72 CYS A CA 1
ATOM 551 C C . CYS A 1 72 ? -12.049 -0.028 -4.979 1.00 97.31 72 CYS A C 1
ATOM 553 O O . CYS A 1 72 ? -13.262 0.201 -4.957 1.00 97.31 72 CYS A O 1
ATOM 555 N N . ALA A 1 73 ? -11.456 -0.928 -4.192 1.00 96.88 73 ALA A N 1
ATOM 556 C CA . ALA A 1 73 ? -12.165 -1.723 -3.193 1.00 96.88 73 ALA A CA 1
ATOM 557 C C . ALA A 1 73 ? -12.857 -0.838 -2.162 1.00 96.88 73 ALA A C 1
ATOM 559 O O . ALA A 1 73 ? -12.270 0.142 -1.695 1.00 96.88 73 ALA A O 1
ATOM 560 N N . MET A 1 74 ? -14.100 -1.177 -1.819 1.00 97.88 74 MET A N 1
ATOM 561 C CA . MET A 1 74 ? -14.720 -0.651 -0.614 1.00 97.88 74 MET A CA 1
ATOM 562 C C . MET A 1 74 ? -14.140 -1.398 0.580 1.00 97.88 74 MET A C 1
ATOM 564 O O . MET A 1 74 ? -14.212 -2.626 0.641 1.00 97.88 74 MET A O 1
ATOM 568 N N . VAL A 1 75 ? -13.570 -0.643 1.509 1.00 97.62 75 VAL A N 1
ATOM 569 C CA . VAL A 1 75 ? -12.904 -1.182 2.688 1.00 97.62 75 VAL A CA 1
ATOM 570 C C . VAL A 1 75 ? -13.420 -0.509 3.946 1.00 97.62 75 VAL A C 1
ATOM 572 O O . VAL A 1 75 ? -13.803 0.661 3.913 1.00 97.62 75 VAL A O 1
ATOM 575 N N . GLU A 1 76 ? -13.388 -1.237 5.050 1.00 97.94 76 GLU A N 1
ATOM 576 C CA . GLU A 1 76 ? -13.547 -0.711 6.399 1.00 97.94 76 GLU A CA 1
ATOM 577 C C . GLU A 1 76 ? -12.202 -0.757 7.113 1.00 97.94 76 GLU A C 1
ATOM 579 O O . GLU A 1 76 ? -11.574 -1.811 7.186 1.00 97.94 76 GLU A O 1
ATOM 584 N N . ILE A 1 77 ? -11.764 0.393 7.614 1.00 96.56 77 ILE A N 1
ATOM 585 C CA . ILE A 1 77 ? -10.523 0.541 8.369 1.00 96.56 77 ILE A CA 1
ATOM 586 C C . ILE A 1 77 ? -10.859 0.598 9.856 1.00 96.56 77 ILE A C 1
ATOM 588 O O . ILE A 1 77 ? -11.725 1.384 10.260 1.00 96.56 77 ILE A O 1
ATOM 592 N N . ASP A 1 78 ? -10.167 -0.226 10.645 1.00 95.38 78 ASP A N 1
ATOM 593 C CA . ASP A 1 78 ? -10.257 -0.271 12.112 1.00 95.38 78 ASP A CA 1
ATOM 594 C C . ASP A 1 78 ? -11.697 -0.394 12.640 1.00 95.38 78 ASP A C 1
ATOM 596 O O . ASP A 1 78 ? -12.062 0.187 13.659 1.00 95.38 78 ASP A O 1
ATOM 600 N N . GLY A 1 79 ? -12.554 -1.106 11.897 1.00 94.25 79 GLY A N 1
ATOM 601 C CA . GLY A 1 79 ? -13.964 -1.323 12.243 1.00 94.25 79 GLY A CA 1
ATOM 602 C C . GLY A 1 79 ? -14.846 -0.067 12.238 1.00 94.25 79 GLY A C 1
ATOM 603 O O . GLY A 1 79 ? -16.008 -0.147 12.626 1.00 94.25 79 GLY A O 1
ATOM 604 N N . ALA A 1 80 ? -14.325 1.090 11.819 1.00 92.06 80 ALA A N 1
ATOM 605 C CA . ALA A 1 80 ? -15.015 2.371 11.976 1.00 92.06 80 ALA A CA 1
ATOM 606 C C . ALA A 1 80 ? -15.167 3.146 10.664 1.00 92.06 80 ALA A C 1
ATOM 608 O O . ALA A 1 80 ? -16.225 3.716 10.388 1.00 92.06 80 ALA A O 1
ATOM 609 N N . LYS A 1 81 ? -14.110 3.212 9.843 1.00 94.69 81 LYS A N 1
ATOM 610 C CA . LYS A 1 81 ? -14.066 4.133 8.700 1.00 94.69 81 LYS A CA 1
ATOM 611 C C . LYS A 1 81 ? -14.189 3.388 7.381 1.00 94.69 81 LYS A C 1
ATOM 613 O O . LYS A 1 81 ? -13.242 2.744 6.938 1.00 94.69 81 LYS A O 1
ATOM 618 N N . GLN A 1 82 ? -15.329 3.545 6.715 1.00 97.06 82 GLN A N 1
ATOM 619 C CA . GLN A 1 82 ? -15.556 2.969 5.392 1.00 97.06 82 GLN A CA 1
ATOM 620 C C . GLN A 1 82 ? -15.147 3.934 4.280 1.00 97.06 82 GLN A C 1
ATOM 622 O O . GLN A 1 82 ? -15.481 5.121 4.308 1.00 97.06 82 GLN A O 1
ATOM 627 N N . MET A 1 83 ? -14.420 3.437 3.283 1.00 97.38 83 MET A N 1
ATOM 628 C CA . MET A 1 83 ? -14.030 4.226 2.116 1.00 97.38 83 MET A CA 1
ATOM 629 C C . MET A 1 83 ? -13.687 3.354 0.917 1.00 97.38 83 MET A C 1
ATOM 631 O O . MET A 1 83 ? -13.364 2.178 1.047 1.00 97.38 83 MET A O 1
ATOM 635 N N . ARG A 1 84 ? -13.666 3.965 -0.271 1.00 97.69 84 ARG A N 1
ATOM 636 C CA . ARG A 1 84 ? -13.022 3.341 -1.428 1.00 97.69 84 ARG A CA 1
ATOM 637 C C . ARG A 1 84 ? -11.538 3.632 -1.406 1.00 97.69 84 ARG A C 1
ATOM 639 O O . ARG A 1 84 ? -11.154 4.795 -1.523 1.00 97.69 84 ARG A O 1
ATOM 646 N N . LEU A 1 85 ? -10.731 2.590 -1.274 1.00 97.56 85 LEU A N 1
ATOM 647 C CA . LEU A 1 85 ? -9.285 2.716 -1.186 1.00 97.56 85 LEU A CA 1
ATOM 648 C C . LEU A 1 85 ? -8.682 2.891 -2.581 1.00 97.56 85 LEU A C 1
ATOM 650 O O . LEU A 1 85 ? -8.812 2.005 -3.428 1.00 97.56 85 LEU A O 1
ATOM 654 N N . LEU A 1 86 ? -8.026 4.029 -2.822 1.00 97.50 86 LEU A N 1
ATOM 655 C CA . LEU A 1 86 ? -7.214 4.215 -4.024 1.00 97.50 86 LEU A CA 1
ATOM 656 C C . LEU A 1 86 ? -5.845 3.580 -3.833 1.00 97.50 86 LEU A C 1
ATOM 658 O O . LEU A 1 86 ? -5.430 2.794 -4.675 1.00 97.50 86 LEU A O 1
ATOM 662 N N . ALA A 1 87 ? -5.175 3.886 -2.729 1.00 96.19 87 ALA A N 1
ATOM 663 C CA . ALA A 1 87 ? -3.887 3.307 -2.390 1.00 96.19 87 ALA A CA 1
ATOM 664 C C . ALA A 1 87 ? -3.689 3.290 -0.875 1.00 96.19 87 ALA A C 1
ATOM 666 O O . ALA A 1 87 ? -4.197 4.157 -0.161 1.00 96.19 87 ALA A O 1
ATOM 667 N N . LEU A 1 88 ? -2.915 2.324 -0.404 1.00 95.62 88 LEU A N 1
ATOM 668 C CA . LEU A 1 88 ? -2.293 2.351 0.910 1.00 95.62 88 LEU A CA 1
ATOM 669 C C . LEU A 1 88 ? -0.826 1.988 0.724 1.00 95.62 88 LEU A C 1
ATOM 671 O O . LEU A 1 88 ? -0.527 1.064 -0.029 1.00 95.62 88 LEU A O 1
ATOM 675 N N . ALA A 1 89 ? 0.059 2.711 1.396 1.00 94.69 89 ALA A N 1
ATOM 676 C CA . ALA A 1 89 ? 1.468 2.365 1.494 1.00 94.69 89 ALA A CA 1
ATOM 677 C C . ALA A 1 89 ? 1.856 2.318 2.970 1.00 94.69 89 ALA A C 1
ATOM 679 O O . ALA A 1 89 ? 1.597 3.273 3.702 1.00 94.69 89 ALA A O 1
ATOM 680 N N . ALA A 1 90 ? 2.446 1.208 3.387 1.00 94.69 90 ALA A N 1
ATOM 681 C CA . ALA A 1 90 ? 3.090 1.041 4.675 1.00 94.69 90 ALA A CA 1
ATOM 682 C C . ALA A 1 90 ? 4.595 0.977 4.417 1.00 94.69 90 ALA A C 1
ATOM 684 O O . ALA A 1 90 ? 5.033 0.105 3.671 1.00 94.69 90 ALA A O 1
ATOM 685 N N . LEU A 1 91 ? 5.357 1.920 4.964 1.00 93.75 91 LEU A N 1
ATOM 686 C CA . LEU A 1 91 ? 6.789 2.073 4.708 1.00 93.75 91 LEU A CA 1
ATOM 687 C C . LEU A 1 91 ? 7.523 2.357 6.016 1.00 93.75 91 LEU A C 1
ATOM 689 O O . LEU A 1 91 ? 7.037 3.144 6.833 1.00 93.75 91 LEU A O 1
ATOM 693 N N . ASN A 1 92 ? 8.708 1.777 6.186 1.00 91.88 92 ASN A N 1
ATOM 694 C CA . ASN A 1 92 ? 9.624 2.127 7.277 1.00 91.88 92 ASN A CA 1
ATOM 695 C C . ASN A 1 92 ? 10.839 2.956 6.820 1.00 91.88 92 ASN A C 1
ATOM 697 O O . ASN A 1 92 ? 11.701 3.293 7.627 1.00 91.88 92 ASN A O 1
ATOM 701 N N . LEU A 1 93 ? 10.913 3.306 5.532 1.00 89.44 93 LEU A N 1
ATOM 702 C CA . LEU A 1 93 ? 11.964 4.154 4.980 1.00 89.44 93 LEU A CA 1
ATOM 703 C C . LEU A 1 93 ? 11.409 5.139 3.935 1.00 89.44 93 LEU A C 1
ATOM 705 O O . LEU A 1 93 ? 10.405 4.846 3.277 1.00 89.44 93 LEU A O 1
ATOM 709 N N . PRO A 1 94 ? 12.042 6.309 3.754 1.00 84.88 94 PRO A N 1
ATOM 710 C CA . PRO A 1 94 ? 11.645 7.248 2.716 1.00 84.88 94 PRO A CA 1
ATOM 711 C C . PRO A 1 94 ? 11.994 6.690 1.332 1.00 84.88 94 PRO A C 1
ATOM 713 O O . PRO A 1 94 ? 13.147 6.369 1.050 1.00 84.88 94 PRO A O 1
ATOM 716 N N . LEU A 1 95 ? 11.000 6.618 0.448 1.00 81.62 95 LEU A N 1
ATOM 717 C CA . LEU A 1 95 ? 11.160 6.108 -0.914 1.00 81.62 95 LEU A CA 1
ATOM 718 C C . LEU A 1 95 ? 10.616 7.106 -1.933 1.00 81.62 95 LEU A C 1
ATOM 720 O O . LEU A 1 95 ? 9.415 7.111 -2.198 1.00 81.62 95 LEU A O 1
ATOM 724 N N . PRO A 1 96 ? 11.462 7.961 -2.527 1.00 76.31 96 PRO A N 1
ATOM 725 C CA . PRO A 1 96 ? 11.018 8.898 -3.547 1.00 76.31 96 PRO A CA 1
ATOM 726 C C . PRO A 1 96 ? 10.380 8.176 -4.751 1.00 76.31 96 PRO A C 1
ATOM 728 O O . PRO A 1 96 ? 10.910 7.161 -5.200 1.00 76.31 96 PRO A O 1
ATOM 731 N N . PRO A 1 97 ? 9.271 8.692 -5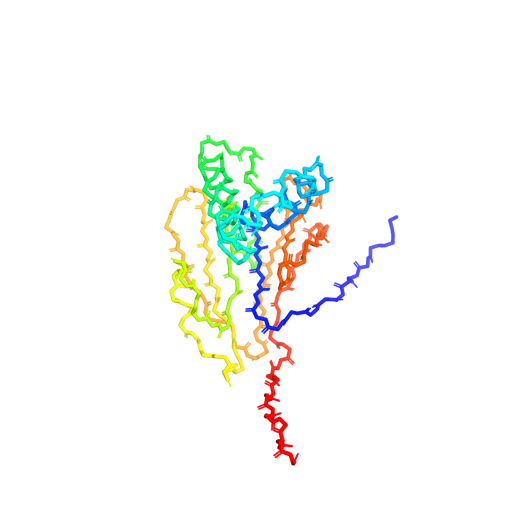.315 1.00 74.56 97 PRO A N 1
ATOM 732 C CA . PRO A 1 97 ? 8.613 9.963 -4.998 1.00 74.56 97 PRO A CA 1
ATOM 733 C C . PRO A 1 97 ? 7.494 9.854 -3.940 1.00 74.56 97 PRO A C 1
ATOM 735 O O . PRO A 1 97 ? 6.668 10.762 -3.838 1.00 74.56 97 PRO A O 1
ATOM 738 N N . LEU A 1 98 ? 7.403 8.748 -3.194 1.00 80.56 98 LEU A N 1
ATOM 739 C CA . LEU A 1 98 ? 6.357 8.561 -2.190 1.00 80.56 98 LEU A CA 1
ATOM 740 C C . LEU A 1 98 ? 6.502 9.573 -1.043 1.00 80.56 98 LEU A C 1
ATOM 742 O O . LEU A 1 98 ? 7.611 10.024 -0.741 1.00 80.56 98 LEU A O 1
ATOM 746 N N . PRO A 1 99 ? 5.384 9.953 -0.397 1.00 81.75 99 PRO A N 1
ATOM 747 C CA . PRO A 1 99 ? 5.438 10.862 0.732 1.00 81.75 99 PRO A CA 1
ATOM 748 C C . PRO A 1 99 ? 6.241 10.261 1.885 1.00 81.75 99 PRO A C 1
ATOM 750 O O . PRO A 1 99 ? 6.146 9.064 2.145 1.00 81.75 99 PRO A O 1
ATOM 753 N N . ASP A 1 100 ? 6.970 11.117 2.600 1.00 88.00 100 ASP A N 1
ATOM 754 C CA . ASP A 1 100 ? 7.725 10.728 3.792 1.00 88.00 100 ASP A CA 1
ATOM 755 C C . ASP A 1 100 ? 6.831 9.960 4.791 1.00 88.00 100 ASP A C 1
ATOM 757 O O . ASP A 1 100 ? 5.782 10.493 5.200 1.00 88.00 100 ASP A O 1
ATOM 761 N N . PRO A 1 101 ? 7.208 8.724 5.176 1.00 88.62 101 PRO A N 1
ATOM 762 C CA . PRO A 1 101 ? 6.431 7.928 6.115 1.00 88.62 101 PRO A CA 1
ATOM 763 C C . PRO A 1 101 ? 6.467 8.457 7.554 1.00 88.62 101 PRO A C 1
ATOM 765 O O . PRO A 1 101 ? 5.622 8.051 8.351 1.00 88.62 101 PRO A O 1
ATOM 768 N N . GLY A 1 102 ? 7.383 9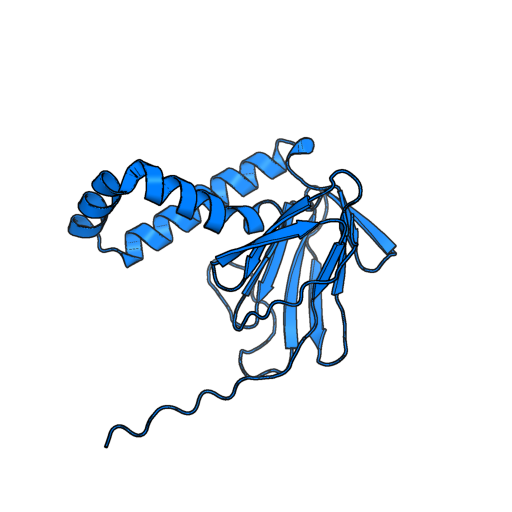.372 7.897 1.00 90.19 102 GLY A N 1
ATOM 769 C CA . GLY A 1 102 ? 7.511 9.917 9.254 1.00 90.19 102 GLY A CA 1
ATOM 770 C C . GLY A 1 102 ? 8.050 8.905 10.271 1.00 90.19 102 GLY A C 1
ATOM 771 O O . GLY A 1 102 ? 7.821 9.047 11.474 1.00 90.19 102 GLY A O 1
ATOM 772 N N . VAL A 1 103 ? 8.728 7.865 9.784 1.00 90.19 103 VAL A N 1
ATOM 773 C CA . VAL A 1 103 ? 9.405 6.839 10.580 1.00 90.19 103 VAL A CA 1
ATOM 774 C C . VAL A 1 103 ? 10.774 6.554 9.959 1.00 90.19 103 VAL A C 1
ATOM 776 O O . VAL A 1 103 ? 10.951 6.722 8.748 1.00 90.19 103 VAL A O 1
ATOM 779 N N . ALA A 1 104 ? 11.731 6.131 10.779 1.00 86.75 104 ALA A N 1
ATOM 780 C CA . ALA A 1 104 ? 13.041 5.679 10.323 1.00 86.75 104 ALA A CA 1
ATOM 781 C C . ALA A 1 104 ? 13.129 4.146 10.323 1.00 86.75 104 ALA A C 1
ATOM 783 O O . ALA A 1 104 ? 12.450 3.478 11.093 1.00 86.75 104 ALA A O 1
ATOM 784 N N . MET A 1 105 ? 14.034 3.586 9.515 1.00 83.50 105 MET A N 1
ATOM 785 C CA . MET A 1 105 ? 14.212 2.130 9.383 1.00 83.50 105 MET A CA 1
ATOM 786 C C . MET A 1 105 ? 14.583 1.435 10.709 1.00 83.50 105 MET A C 1
ATOM 788 O O . MET A 1 105 ? 14.319 0.250 10.875 1.00 83.50 105 MET A O 1
ATOM 792 N N . GLY A 1 106 ? 15.202 2.163 11.644 1.00 84.69 106 GLY A N 1
ATOM 793 C CA . GLY A 1 106 ? 15.546 1.657 12.976 1.00 84.69 106 GLY A CA 1
ATOM 794 C C . GLY A 1 106 ? 14.437 1.807 14.021 1.00 84.69 106 GLY A C 1
ATOM 795 O O . GLY A 1 106 ? 14.616 1.342 15.144 1.00 84.69 106 GLY A O 1
ATOM 796 N N . ASP A 1 107 ? 13.325 2.461 13.682 1.00 89.25 107 ASP A N 1
ATOM 797 C CA . ASP A 1 107 ? 12.189 2.586 14.585 1.00 89.25 107 ASP A CA 1
ATOM 798 C C . ASP A 1 107 ? 11.422 1.261 14.629 1.00 89.25 107 ASP A C 1
ATOM 800 O O . ASP A 1 107 ? 11.181 0.632 13.598 1.00 89.25 107 ASP A O 1
ATOM 804 N N . GLU A 1 108 ? 10.931 0.877 15.807 1.00 92.19 108 GLU A N 1
ATOM 805 C CA . GLU A 1 108 ? 9.945 -0.202 15.942 1.00 92.19 108 GLU A CA 1
ATOM 806 C C . GLU A 1 108 ? 8.541 0.301 15.569 1.00 92.19 108 GLU A C 1
ATOM 808 O O . GLU A 1 108 ? 7.595 0.271 16.356 1.00 92.19 108 GLU A O 1
ATOM 813 N N . ALA A 1 109 ? 8.432 0.841 14.354 1.00 93.19 109 ALA A N 1
ATOM 814 C CA . ALA A 1 109 ? 7.229 1.459 13.833 1.00 93.19 109 ALA A CA 1
ATOM 815 C C . ALA A 1 109 ? 7.174 1.412 12.307 1.00 93.19 109 ALA A C 1
ATOM 817 O O . ALA A 1 109 ? 8.193 1.333 11.620 1.00 93.19 109 ALA A O 1
ATOM 818 N N . ILE A 1 110 ? 5.966 1.549 11.765 1.00 94.12 110 ILE A N 1
ATOM 819 C CA . ILE A 1 110 ? 5.746 1.703 10.327 1.00 94.12 110 ILE A CA 1
ATOM 820 C C . ILE A 1 110 ? 4.847 2.906 10.034 1.00 94.12 110 ILE A C 1
ATOM 822 O O . ILE A 1 110 ? 3.854 3.166 10.719 1.00 94.12 110 ILE A O 1
ATOM 826 N N . GLY A 1 111 ? 5.205 3.669 9.003 1.00 95.50 111 GLY A N 1
ATOM 827 C CA . GLY A 1 111 ? 4.427 4.803 8.529 1.00 95.50 111 GLY A CA 1
ATOM 828 C C . GLY A 1 111 ? 3.398 4.351 7.505 1.00 95.50 111 GLY A C 1
ATOM 829 O O . GLY A 1 111 ? 3.744 3.838 6.442 1.00 95.50 111 GLY A O 1
ATOM 830 N N . LEU A 1 112 ? 2.121 4.569 7.802 1.00 95.56 112 LEU A N 1
ATOM 831 C CA . LEU A 1 112 ? 1.005 4.295 6.906 1.00 95.56 112 LEU A CA 1
ATOM 832 C C . LEU A 1 112 ? 0.569 5.585 6.215 1.00 95.56 112 LEU A C 1
ATOM 834 O O . LEU A 1 112 ? 0.229 6.571 6.870 1.00 95.56 112 LEU A O 1
ATOM 838 N N . THR A 1 113 ? 0.489 5.560 4.890 1.00 95.50 113 THR A N 1
ATOM 839 C CA . THR A 1 113 ? -0.196 6.575 4.088 1.00 95.50 113 THR A CA 1
ATOM 840 C C . THR A 1 113 ? -1.412 5.946 3.432 1.00 95.50 113 THR A C 1
ATOM 842 O O . THR A 1 113 ? -1.287 5.075 2.573 1.00 95.50 113 THR A O 1
ATOM 845 N N . VAL A 1 114 ? -2.600 6.410 3.815 1.00 95.81 114 VAL A N 1
ATOM 846 C CA . VAL A 1 114 ? -3.873 5.942 3.265 1.00 95.81 114 VAL A CA 1
ATOM 847 C C . VAL A 1 114 ? -4.433 7.007 2.335 1.00 95.81 114 VAL A C 1
ATOM 849 O O . VAL A 1 114 ? -4.639 8.159 2.725 1.00 95.81 114 VAL A O 1
ATOM 852 N N . VAL A 1 115 ? -4.717 6.607 1.101 1.00 96.31 115 VAL A N 1
ATOM 853 C CA . VAL A 1 115 ? -5.254 7.467 0.049 1.00 96.31 115 VAL A CA 1
ATOM 854 C C . VAL A 1 115 ? -6.654 6.971 -0.317 1.00 96.31 115 VAL A C 1
ATOM 856 O O . VAL A 1 115 ? -6.803 5.980 -1.043 1.00 96.31 115 VAL A O 1
ATOM 859 N N . PRO A 1 116 ? -7.714 7.640 0.167 1.00 96.88 116 PRO A N 1
ATOM 860 C CA . PRO A 1 116 ? -9.062 7.406 -0.328 1.00 96.88 116 PRO A CA 1
ATOM 861 C C . PRO A 1 116 ? -9.158 7.797 -1.807 1.00 96.88 116 PRO A C 1
ATOM 863 O O . PRO A 1 116 ? -8.526 8.756 -2.243 1.00 96.88 116 PRO A O 1
ATOM 866 N N . ARG A 1 117 ? -10.015 7.123 -2.579 1.00 96.19 117 ARG A N 1
ATOM 867 C CA . ARG A 1 117 ? -10.333 7.532 -3.960 1.00 96.19 117 ARG A CA 1
ATOM 868 C C . ARG A 1 117 ? -10.885 8.951 -4.020 1.00 96.19 117 ARG A C 1
ATOM 870 O O . ARG A 1 117 ? -10.558 9.700 -4.930 1.00 96.19 117 ARG A O 1
ATOM 877 N N . LEU A 1 118 ? -11.769 9.280 -3.083 1.00 92.56 118 LEU A N 1
ATOM 878 C CA . LEU A 1 118 ? -12.332 10.611 -2.915 1.00 92.56 118 LEU A CA 1
ATOM 879 C C . LEU A 1 118 ? -12.130 11.019 -1.461 1.00 92.56 118 LEU A C 1
ATOM 881 O O . LEU A 1 118 ? -12.519 10.278 -0.558 1.00 92.56 118 LEU A O 1
ATOM 885 N N . GLY A 1 119 ? -11.540 12.188 -1.245 1.00 91.00 119 GLY A N 1
ATOM 886 C CA . GLY A 1 119 ? -11.259 12.717 0.083 1.00 91.00 119 GLY A CA 1
ATOM 887 C C . GLY A 1 119 ? -9.787 13.049 0.274 1.00 91.00 119 GLY A C 1
ATOM 888 O O . GLY A 1 119 ? -8.986 12.995 -0.657 1.00 91.00 119 GLY A O 1
ATOM 889 N N . ARG A 1 120 ? -9.445 13.435 1.501 1.00 93.19 120 ARG A N 1
ATOM 890 C CA . ARG A 1 120 ? -8.074 13.795 1.856 1.00 93.19 120 ARG A CA 1
ATOM 891 C C . ARG A 1 120 ? -7.293 12.540 2.253 1.00 93.19 120 ARG A C 1
ATOM 893 O O . ARG A 1 120 ? -7.802 11.774 3.079 1.00 93.19 120 ARG A O 1
ATOM 900 N N . PRO A 1 121 ? -6.082 12.336 1.705 1.00 94.50 121 PRO A N 1
ATOM 901 C CA . PRO A 1 121 ? -5.148 11.366 2.251 1.00 94.50 121 PRO A CA 1
ATOM 902 C C . PRO A 1 121 ? -4.905 11.643 3.731 1.00 94.50 121 PRO A C 1
ATOM 904 O O . PRO A 1 121 ? -4.943 12.794 4.172 1.00 94.50 121 PRO A O 1
ATOM 907 N N . PHE A 1 122 ? -4.638 10.593 4.489 1.00 93.81 122 PHE A N 1
ATOM 908 C CA . PHE A 1 122 ? -4.238 10.716 5.881 1.00 93.81 122 PHE A CA 1
ATOM 909 C C . PHE A 1 122 ? -3.080 9.771 6.164 1.00 93.81 122 PHE A C 1
ATOM 911 O O . PHE A 1 122 ? -2.907 8.755 5.486 1.00 93.81 122 PHE A O 1
ATOM 918 N N . ARG A 1 123 ? -2.276 10.141 7.156 1.00 94.00 123 ARG A N 1
ATOM 919 C CA . ARG A 1 123 ? -1.152 9.337 7.617 1.00 94.00 123 ARG A CA 1
ATOM 920 C C . ARG A 1 123 ? -1.421 8.836 9.023 1.00 94.00 123 ARG A C 1
ATOM 922 O O . ARG A 1 123 ? -2.123 9.497 9.789 1.00 94.00 123 ARG A O 1
ATOM 929 N N . ARG A 1 124 ? -0.866 7.676 9.341 1.00 92.69 124 ARG A N 1
ATOM 930 C CA . ARG A 1 124 ? -0.875 7.091 10.679 1.00 92.69 124 ARG A CA 1
ATOM 931 C C . ARG A 1 124 ? 0.474 6.429 10.906 1.00 92.69 124 ARG A C 1
ATOM 933 O O . ARG A 1 124 ? 0.945 5.708 10.037 1.00 92.69 124 ARG A O 1
ATOM 940 N N . ARG A 1 125 ? 1.076 6.674 12.061 1.00 94.69 125 ARG A N 1
ATOM 941 C CA . ARG A 1 125 ? 2.202 5.881 12.543 1.00 94.69 125 ARG A CA 1
ATOM 942 C C . ARG A 1 125 ? 1.635 4.695 13.317 1.00 94.69 125 ARG A C 1
ATOM 944 O O . ARG A 1 125 ? 0.675 4.872 14.066 1.00 94.69 125 ARG A O 1
ATOM 951 N N . LEU A 1 126 ? 2.157 3.510 13.047 1.00 94.62 126 LEU A N 1
ATOM 952 C CA . LEU A 1 126 ? 1.793 2.279 13.731 1.00 94.62 126 LEU A CA 1
ATOM 953 C C . LEU A 1 126 ? 3.000 1.850 14.565 1.00 94.62 126 LEU A C 1
ATOM 955 O O . LEU A 1 126 ? 4.041 1.558 13.980 1.00 94.62 126 LEU A O 1
ATOM 959 N N . GLU A 1 127 ? 2.874 1.879 15.890 1.00 94.38 127 GLU A N 1
ATOM 960 C CA . GLU A 1 127 ? 3.940 1.476 16.817 1.00 94.38 127 GLU A CA 1
ATOM 961 C C . GLU A 1 127 ? 3.873 -0.033 17.114 1.00 94.38 127 GLU A C 1
ATOM 963 O O . GLU A 1 127 ? 2.893 -0.714 16.792 1.00 94.38 127 GLU A O 1
ATOM 968 N N . ALA A 1 128 ? 4.899 -0.562 17.783 1.00 91.81 128 ALA A N 1
ATOM 969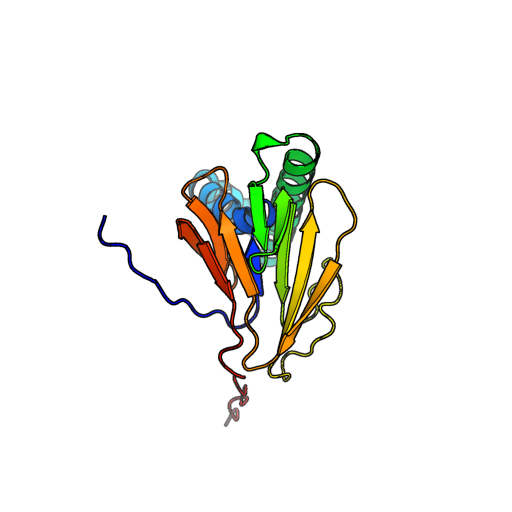 C CA . ALA A 1 128 ? 4.868 -1.899 18.368 1.00 91.81 128 ALA A CA 1
ATOM 970 C C . ALA A 1 128 ? 3.621 -2.110 19.249 1.00 91.81 128 ALA A C 1
ATOM 972 O O . ALA A 1 128 ? 3.331 -1.324 20.152 1.00 91.81 128 ALA A O 1
ATOM 973 N N . GLY A 1 129 ? 2.887 -3.197 19.002 1.00 91.44 129 GLY A N 1
ATOM 974 C CA . GLY A 1 129 ? 1.657 -3.532 19.729 1.00 91.44 129 GLY A CA 1
ATOM 975 C C . GLY A 1 129 ? 0.385 -2.869 19.191 1.00 91.44 129 GLY A C 1
ATOM 976 O O . GLY A 1 129 ? -0.711 -3.343 19.506 1.00 91.44 129 GLY A O 1
ATOM 977 N N . ASP A 1 130 ? 0.499 -1.847 18.338 1.00 94.12 130 ASP A N 1
ATOM 978 C CA . ASP A 1 130 ? -0.645 -1.350 17.583 1.00 94.12 130 ASP A CA 1
ATOM 979 C C . ASP A 1 130 ? -1.005 -2.310 16.446 1.00 94.12 130 ASP A C 1
ATOM 981 O O . ASP A 1 130 ? -0.176 -3.060 15.927 1.00 94.12 130 ASP A O 1
ATOM 985 N N . SER A 1 131 ? -2.257 -2.221 15.998 1.00 94.00 131 SER A N 1
ATOM 986 C CA . SER A 1 131 ? -2.698 -2.875 14.771 1.00 94.00 131 SER A CA 1
ATOM 987 C C . SER A 1 131 ? -3.432 -1.917 13.843 1.00 94.00 131 SER A C 1
ATOM 989 O O . SER A 1 131 ? -4.076 -0.947 14.270 1.00 94.00 131 SER A O 1
ATOM 991 N N . PHE A 1 132 ? -3.321 -2.206 12.553 1.00 95.75 132 PHE A N 1
ATOM 992 C CA . PHE A 1 132 ? -4.136 -1.614 11.507 1.00 95.75 132 PHE A CA 1
ATOM 993 C C . PHE A 1 132 ? -4.920 -2.725 10.825 1.00 95.75 132 PHE A C 1
ATOM 995 O O . PHE A 1 132 ? -4.336 -3.683 10.319 1.00 95.75 132 PHE A O 1
ATOM 1002 N N . THR A 1 133 ? -6.242 -2.600 10.786 1.00 96.69 133 THR A N 1
ATOM 1003 C CA . THR A 1 133 ? -7.102 -3.607 10.154 1.00 96.69 133 THR A CA 1
ATOM 1004 C C . THR A 1 133 ? -7.830 -3.033 8.956 1.00 96.69 133 THR A C 1
ATOM 1006 O O . THR A 1 133 ? -8.274 -1.884 8.957 1.00 96.69 133 THR A O 1
ATOM 1009 N N . LEU A 1 134 ? -7.964 -3.858 7.925 1.00 96.88 134 LEU A N 1
ATOM 1010 C CA . LEU A 1 134 ? -8.676 -3.534 6.705 1.00 96.88 134 LEU A CA 1
ATOM 1011 C C . LEU A 1 134 ? -9.590 -4.698 6.342 1.00 96.88 134 LEU A C 1
ATOM 1013 O O . LEU A 1 134 ? -9.123 -5.790 6.036 1.00 96.88 134 LEU A O 1
ATOM 1017 N N . ARG A 1 135 ? -10.899 -4.460 6.339 1.00 97.31 135 ARG A N 1
ATOM 1018 C CA . ARG A 1 135 ? -11.910 -5.440 5.927 1.00 97.31 135 ARG A CA 1
ATOM 1019 C C . ARG A 1 135 ? -12.465 -5.085 4.556 1.00 97.31 135 ARG A C 1
ATOM 1021 O O . ARG A 1 135 ? -12.800 -3.929 4.308 1.00 97.31 135 ARG A O 1
ATOM 1028 N N . LEU A 1 136 ? -12.570 -6.066 3.668 1.00 97.38 136 LEU A N 1
ATOM 1029 C CA . LEU A 1 136 ? -13.159 -5.917 2.341 1.00 97.38 136 LEU A CA 1
ATOM 1030 C C . LEU A 1 136 ? -14.684 -5.978 2.452 1.00 97.38 136 LEU A C 1
ATOM 1032 O O . LEU A 1 136 ? -15.229 -6.848 3.129 1.00 97.38 136 LEU A O 1
ATOM 1036 N N . LEU A 1 137 ? -15.375 -5.037 1.806 1.00 97.50 137 LEU A N 1
ATOM 1037 C CA . LEU A 1 137 ? -16.837 -4.932 1.882 1.00 97.50 137 LEU A CA 1
ATOM 1038 C C . LEU A 1 137 ? -17.549 -5.242 0.563 1.00 97.50 137 LEU A C 1
ATOM 1040 O O . LEU A 1 137 ? -18.721 -5.601 0.585 1.00 97.50 137 LEU A O 1
ATOM 1044 N N . ASP A 1 138 ? -16.884 -5.049 -0.581 1.00 97.00 138 ASP A N 1
ATOM 1045 C CA . ASP A 1 138 ? -17.500 -5.193 -1.911 1.00 97.00 138 ASP A CA 1
ATOM 1046 C C . ASP A 1 138 ? -16.805 -6.205 -2.829 1.00 97.00 138 ASP A C 1
ATOM 1048 O O . ASP A 1 138 ? -17.047 -6.207 -4.037 1.00 97.00 138 ASP A O 1
ATOM 1052 N N . ARG A 1 139 ? -15.922 -7.034 -2.267 1.00 94.56 139 ARG A N 1
ATOM 1053 C CA . ARG A 1 139 ? -15.191 -8.096 -2.965 1.00 94.56 139 ARG A CA 1
ATOM 1054 C C . ARG A 1 139 ? -14.646 -9.110 -1.971 1.00 94.56 139 ARG A C 1
ATOM 1056 O O . ARG A 1 139 ? -14.344 -8.746 -0.836 1.00 94.56 139 ARG A O 1
ATOM 1063 N N . ASP A 1 140 ? -14.465 -10.336 -2.443 1.00 94.56 140 ASP A N 1
ATOM 1064 C CA . ASP A 1 140 ? -13.974 -11.430 -1.609 1.00 94.56 140 ASP A CA 1
ATOM 1065 C C . ASP A 1 140 ? -12.462 -11.359 -1.411 1.00 94.56 140 ASP A C 1
ATOM 1067 O O . ASP A 1 140 ? -11.997 -11.603 -0.303 1.00 94.56 140 ASP A O 1
ATOM 1071 N N . SER A 1 141 ? -11.700 -10.961 -2.436 1.00 95.19 141 SER A N 1
ATOM 1072 C CA . SER A 1 141 ? -10.244 -10.848 -2.349 1.00 95.19 141 SER A CA 1
ATOM 1073 C C . SER A 1 141 ? -9.667 -9.591 -3.002 1.00 95.19 141 SER A C 1
ATOM 1075 O O . SER A 1 141 ? -10.323 -8.888 -3.786 1.00 95.19 141 SER A O 1
ATOM 1077 N N . VAL A 1 142 ? -8.428 -9.271 -2.621 1.00 95.19 142 VAL A N 1
ATOM 1078 C CA . VAL A 1 142 ? -7.589 -8.236 -3.233 1.00 95.19 142 VAL A CA 1
ATOM 1079 C C . VAL A 1 142 ? -6.145 -8.705 -3.330 1.00 95.19 142 VAL A C 1
ATOM 1081 O O . VAL A 1 142 ? -5.614 -9.289 -2.389 1.00 95.19 142 VAL A O 1
ATOM 1084 N N . GLU A 1 143 ? -5.502 -8.372 -4.445 1.00 96.50 143 GLU A N 1
ATOM 1085 C CA . GLU A 1 143 ? -4.047 -8.431 -4.566 1.00 96.50 143 GLU A CA 1
ATOM 1086 C C . GLU A 1 143 ? -3.426 -7.201 -3.876 1.00 96.50 143 GLU A C 1
ATOM 1088 O O . GLU A 1 143 ? -3.958 -6.081 -3.924 1.00 96.50 143 GLU A O 1
ATOM 1093 N N . PHE A 1 144 ? -2.317 -7.442 -3.194 1.00 95.88 144 PHE A N 1
ATOM 1094 C CA . PHE A 1 144 ? -1.463 -6.469 -2.529 1.00 95.88 144 PHE A CA 1
ATOM 1095 C C . PHE A 1 144 ? -0.004 -6.887 -2.743 1.00 95.88 144 PHE A C 1
ATOM 1097 O O . PHE A 1 144 ? 0.251 -7.848 -3.463 1.00 95.88 144 PHE A O 1
ATOM 1104 N N . PHE A 1 145 ? 0.961 -6.189 -2.152 1.00 95.19 145 PHE A N 1
ATOM 1105 C CA . PHE A 1 145 ? 2.345 -6.660 -2.180 1.00 95.19 145 PHE A CA 1
ATOM 1106 C C . PHE A 1 145 ? 3.060 -6.459 -0.850 1.00 95.19 145 PHE A C 1
ATOM 1108 O O . PHE A 1 145 ? 2.715 -5.546 -0.092 1.00 95.19 145 PHE A O 1
ATOM 1115 N N . LEU A 1 146 ? 4.095 -7.268 -0.635 1.00 94.12 146 LEU A N 1
ATOM 1116 C CA . LEU A 1 146 ? 5.066 -7.201 0.455 1.00 94.12 146 LEU A CA 1
ATOM 1117 C C . LEU A 1 146 ? 6.474 -7.191 -0.149 1.00 94.12 146 LEU A C 1
ATOM 1119 O O . LEU A 1 146 ? 6.795 -8.103 -0.890 1.00 94.12 146 LEU A O 1
ATOM 1123 N N . ASP A 1 147 ? 7.294 -6.172 0.122 1.00 91.00 147 ASP A N 1
ATOM 1124 C CA . ASP A 1 147 ? 8.671 -6.066 -0.410 1.00 91.00 147 ASP A CA 1
ATOM 1125 C C . ASP A 1 147 ? 8.809 -6.379 -1.920 1.00 91.00 147 ASP A C 1
ATOM 1127 O O . ASP A 1 147 ? 9.749 -7.036 -2.348 1.00 91.00 147 ASP A O 1
ATOM 1131 N N . GLU A 1 148 ? 7.870 -5.877 -2.731 1.00 87.06 148 GLU A N 1
ATOM 1132 C CA . GLU A 1 148 ? 7.737 -6.128 -4.181 1.00 87.06 148 GLU A CA 1
ATOM 1133 C C . GLU A 1 148 ? 7.124 -7.478 -4.601 1.00 87.06 148 GLU A C 1
ATOM 1135 O O . GLU A 1 148 ? 6.783 -7.640 -5.774 1.00 87.06 148 GLU A O 1
ATOM 1140 N N . ASP A 1 149 ? 6.881 -8.406 -3.679 1.00 90.31 149 ASP A N 1
ATOM 1141 C CA . ASP A 1 149 ? 6.227 -9.676 -3.988 1.00 90.31 149 ASP A CA 1
ATOM 1142 C C . ASP A 1 149 ? 4.696 -9.537 -3.934 1.00 90.31 149 ASP A C 1
ATOM 1144 O O . ASP A 1 149 ? 4.151 -9.094 -2.916 1.00 90.31 149 ASP A O 1
ATOM 1148 N N . PRO A 1 150 ? 3.967 -9.877 -5.017 1.00 93.44 150 PRO A N 1
ATOM 1149 C CA . PRO A 1 150 ? 2.514 -9.830 -5.023 1.00 93.44 150 PRO A CA 1
ATOM 1150 C C . PRO A 1 150 ? 1.926 -10.937 -4.140 1.00 93.44 150 PRO A C 1
ATOM 1152 O O . PRO A 1 150 ? 2.298 -12.104 -4.233 1.00 93.44 150 PRO A O 1
ATOM 1155 N N . GLU A 1 151 ? 0.943 -10.562 -3.336 1.00 94.62 151 GLU A N 1
ATOM 1156 C CA . GLU A 1 151 ? 0.234 -11.413 -2.387 1.00 94.62 151 GLU A CA 1
ATOM 1157 C C . GLU A 1 151 ? -1.279 -11.231 -2.558 1.00 94.62 151 GLU A C 1
ATOM 1159 O O . GLU A 1 151 ? -1.747 -10.241 -3.128 1.00 94.62 151 GLU A O 1
ATOM 1164 N N . GLU A 1 152 ? -2.072 -12.167 -2.036 1.00 95.00 152 GLU A N 1
ATOM 1165 C CA . GLU A 1 152 ? -3.535 -12.094 -2.081 1.00 95.00 152 GLU A CA 1
ATOM 1166 C C . GLU A 1 152 ? -4.144 -12.226 -0.683 1.00 95.00 152 GLU A C 1
ATOM 1168 O O . GLU A 1 152 ? -3.787 -13.105 0.101 1.00 95.00 152 GLU A O 1
ATOM 1173 N N . ALA A 1 153 ? -5.088 -11.340 -0.370 1.00 93.62 153 ALA A N 1
ATOM 1174 C CA . ALA A 1 153 ? -5.843 -11.351 0.876 1.00 93.62 153 ALA A CA 1
ATOM 1175 C C . ALA A 1 153 ? -7.322 -11.597 0.592 1.00 93.62 153 ALA A C 1
ATOM 1177 O O . ALA A 1 153 ? -7.880 -10.997 -0.326 1.00 93.62 153 ALA A O 1
ATOM 1178 N N . THR A 1 154 ? -7.972 -12.429 1.409 1.00 95.06 154 THR A N 1
ATOM 1179 C CA . THR A 1 154 ? -9.410 -12.723 1.311 1.00 95.06 154 THR A CA 1
ATOM 1180 C C . THR A 1 154 ? -10.142 -12.219 2.553 1.00 95.06 154 THR A C 1
ATOM 1182 O O . THR A 1 154 ? -9.756 -12.522 3.680 1.00 95.06 154 THR A O 1
ATOM 1185 N N . GLY A 1 155 ? -11.215 -11.455 2.359 1.00 94.88 155 GLY A N 1
ATOM 1186 C CA . GLY A 1 155 ? -12.101 -10.931 3.399 1.00 94.88 155 GLY A CA 1
ATOM 1187 C C . GLY A 1 155 ? -11.514 -9.790 4.236 1.00 94.88 155 GLY A C 1
ATOM 1188 O O . GLY A 1 155 ? -12.160 -8.755 4.395 1.00 94.88 155 GLY A O 1
ATOM 1189 N N . TRP A 1 156 ? -10.306 -9.944 4.774 1.00 94.94 156 TRP A N 1
ATOM 1190 C CA . TRP A 1 156 ? -9.654 -8.935 5.609 1.00 94.94 156 TRP A CA 1
ATOM 1191 C C . TRP A 1 156 ? -8.129 -9.066 5.595 1.00 94.94 156 TRP A C 1
ATOM 1193 O O . TRP A 1 156 ? -7.573 -10.075 5.168 1.00 94.94 156 TRP A O 1
ATOM 1203 N N . LEU A 1 157 ? -7.461 -8.026 6.086 1.00 95.06 157 LEU A N 1
ATOM 1204 C CA . LEU A 1 157 ? -6.031 -7.993 6.344 1.00 95.06 157 LEU A CA 1
ATOM 1205 C C . LEU A 1 157 ? -5.759 -7.226 7.643 1.00 95.06 157 LEU A C 1
ATOM 1207 O O . LEU A 1 157 ? -6.480 -6.283 7.982 1.00 95.06 157 LEU A O 1
ATOM 1211 N N . LYS A 1 158 ? -4.715 -7.625 8.368 1.00 95.12 158 LYS A N 1
ATOM 1212 C CA . LYS A 1 158 ? -4.190 -6.913 9.536 1.00 95.12 158 LYS A CA 1
ATOM 1213 C C . LYS A 1 158 ? -2.703 -6.690 9.340 1.00 95.12 158 LYS A C 1
ATOM 1215 O O . LYS A 1 158 ? -1.991 -7.614 8.960 1.00 95.12 158 LYS A O 1
ATOM 1220 N N . LEU A 1 159 ? -2.273 -5.460 9.578 1.00 94.62 159 LEU A N 1
ATOM 1221 C CA . LEU A 1 159 ? -0.872 -5.090 9.647 1.00 94.62 159 LEU A CA 1
ATOM 1222 C C . LEU A 1 159 ? -0.522 -4.834 11.108 1.00 94.62 159 LEU A C 1
ATOM 1224 O O . LEU A 1 159 ? -1.217 -4.074 11.785 1.00 94.62 159 LEU A O 1
ATOM 1228 N N . ASP A 1 160 ? 0.570 -5.449 11.541 1.00 93.94 160 ASP A N 1
ATOM 1229 C CA . ASP A 1 160 ? 1.167 -5.296 12.862 1.00 93.94 160 ASP A CA 1
ATOM 1230 C C . ASP A 1 160 ? 2.671 -5.046 12.687 1.00 93.94 160 ASP A C 1
ATOM 1232 O O . ASP A 1 160 ? 3.276 -5.512 11.714 1.00 93.94 160 ASP A O 1
ATOM 1236 N N . VAL A 1 161 ? 3.288 -4.349 13.639 1.00 92.75 161 VAL A N 1
ATOM 1237 C CA . VAL A 1 161 ? 4.751 -4.256 13.723 1.00 92.75 161 VAL A CA 1
ATOM 1238 C C . VAL A 1 161 ? 5.262 -5.478 14.478 1.00 92.75 161 VAL A C 1
ATOM 1240 O O . VAL A 1 161 ? 4.976 -5.649 15.660 1.00 92.75 161 VAL A O 1
ATOM 1243 N N . ALA A 1 162 ? 5.997 -6.347 13.781 1.00 88.19 162 ALA A N 1
ATOM 1244 C CA . ALA A 1 162 ? 6.533 -7.579 14.363 1.00 88.19 162 ALA A CA 1
ATOM 1245 C C . ALA A 1 162 ? 7.841 -7.369 15.153 1.00 88.19 162 ALA A C 1
ATOM 1247 O O . ALA A 1 162 ? 8.223 -8.244 15.926 1.00 88.19 162 ALA A O 1
ATOM 1248 N N . GLY A 1 163 ? 8.533 -6.247 14.934 1.00 86.38 163 GLY A N 1
ATOM 1249 C CA . GLY A 1 163 ? 9.799 -5.895 15.578 1.00 86.38 163 GLY A CA 1
ATOM 1250 C C . GLY A 1 163 ? 10.747 -5.164 14.624 1.00 86.38 163 GLY A C 1
ATOM 1251 O O . GLY A 1 163 ? 10.344 -4.737 13.541 1.00 86.38 163 GLY A O 1
ATOM 1252 N N . VAL A 1 164 ? 12.021 -5.057 15.013 1.00 84.50 164 VAL A N 1
ATOM 1253 C CA . VAL A 1 164 ? 13.098 -4.452 14.207 1.00 84.50 164 VAL A CA 1
ATOM 1254 C C . VAL A 1 164 ? 14.149 -5.503 13.854 1.00 84.50 164 VAL A C 1
ATOM 1256 O O . VAL A 1 164 ? 14.551 -6.304 14.698 1.00 84.50 164 VAL A O 1
ATOM 1259 N N . LEU A 1 165 ? 14.638 -5.473 12.614 1.00 80.56 165 LEU A N 1
ATOM 1260 C CA . LEU A 1 165 ? 15.807 -6.245 12.194 1.00 80.56 165 LEU A CA 1
ATOM 1261 C C . LEU A 1 165 ? 17.052 -5.360 12.265 1.00 80.56 165 LEU A C 1
ATOM 1263 O O . LEU A 1 165 ? 17.189 -4.399 11.510 1.00 80.56 165 LEU A O 1
ATOM 1267 N N . ALA A 1 166 ? 17.980 -5.694 13.160 1.00 76.12 166 ALA A N 1
ATOM 1268 C CA . ALA A 1 166 ? 19.283 -5.045 13.196 1.00 76.12 166 ALA A CA 1
ATOM 1269 C C . ALA A 1 166 ? 20.146 -5.559 12.034 1.00 76.12 166 ALA A C 1
ATOM 1271 O O . ALA A 1 166 ? 20.542 -6.726 12.014 1.00 76.12 166 ALA A O 1
ATOM 1272 N N . PHE A 1 167 ? 20.464 -4.692 11.071 1.00 70.69 167 PHE A N 1
ATOM 1273 C CA . PHE A 1 167 ? 21.473 -5.010 10.066 1.00 70.69 167 PHE A CA 1
ATOM 1274 C C . PHE A 1 167 ? 22.863 -4.862 10.689 1.00 70.69 167 PHE A C 1
ATOM 1276 O O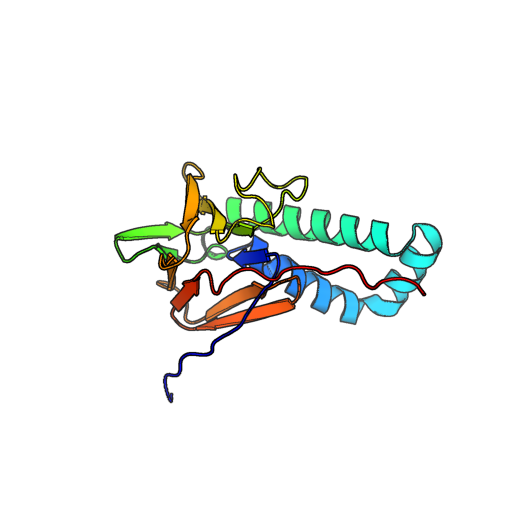 . PHE A 1 167 ? 23.286 -3.758 11.029 1.00 70.69 167 PHE A O 1
ATOM 1283 N N . VAL A 1 168 ? 23.574 -5.979 10.838 1.00 74.38 168 VAL A N 1
ATOM 1284 C CA . VAL A 1 168 ? 24.987 -5.990 11.224 1.00 74.38 168 VAL A CA 1
ATOM 1285 C C . VAL A 1 168 ? 25.795 -6.159 9.937 1.00 74.38 168 VAL A C 1
ATOM 1287 O O . VAL A 1 168 ? 25.764 -7.249 9.360 1.00 74.38 168 VAL A O 1
ATOM 1290 N N . PRO A 1 169 ? 26.493 -5.116 9.444 1.00 67.50 169 PRO A N 1
ATOM 1291 C CA . PRO A 1 169 ? 27.360 -5.262 8.284 1.00 67.50 169 PRO A CA 1
ATOM 1292 C C . PRO A 1 169 ? 28.391 -6.354 8.565 1.00 67.50 169 PRO A C 1
ATOM 1294 O O . PRO A 1 169 ? 29.031 -6.346 9.620 1.00 67.50 169 PRO A O 1
ATOM 1297 N N . GLY A 1 170 ? 28.556 -7.295 7.634 1.00 69.81 170 GLY A N 1
ATOM 1298 C CA . GLY A 1 170 ? 29.628 -8.280 7.728 1.00 69.81 170 GLY A CA 1
ATOM 1299 C C . GLY A 1 170 ? 30.971 -7.562 7.840 1.00 69.81 170 GLY A C 1
ATOM 1300 O O . GLY A 1 170 ? 31.251 -6.641 7.070 1.00 69.81 170 GLY A O 1
ATOM 1301 N N . GLN A 1 171 ? 31.799 -7.958 8.808 1.00 66.44 171 GLN A N 1
ATOM 1302 C CA . GLN A 1 171 ? 33.200 -7.558 8.803 1.00 66.44 171 GLN A CA 1
ATOM 1303 C C . GLN A 1 171 ? 33.825 -8.202 7.567 1.00 66.44 171 GLN A C 1
ATOM 1305 O O . GLN A 1 171 ? 33.986 -9.419 7.519 1.00 66.44 171 GLN A O 1
ATOM 1310 N N . ASN A 1 172 ? 34.118 -7.394 6.550 1.00 57.09 172 ASN A N 1
ATOM 1311 C CA . ASN A 1 172 ? 35.003 -7.817 5.476 1.00 57.09 172 ASN A CA 1
ATOM 1312 C C . ASN A 1 172 ? 36.367 -8.091 6.126 1.00 57.09 172 ASN A C 1
ATOM 1314 O O . ASN A 1 172 ? 37.075 -7.144 6.471 1.00 57.09 172 ASN A O 1
ATOM 1318 N N . ALA A 1 173 ? 36.662 -9.365 6.381 1.00 49.75 173 ALA A N 1
ATOM 1319 C CA . ALA A 1 173 ? 37.995 -9.838 6.734 1.00 49.75 173 ALA A CA 1
ATOM 1320 C C . ALA A 1 173 ? 38.834 -10.000 5.463 1.00 49.75 173 ALA A C 1
ATOM 1322 O O . ALA A 1 173 ? 38.268 -10.468 4.447 1.00 49.75 173 ALA A O 1
#

Foldseek 3Di:
DPDDDDDDDFQFKKKFALLQCQLVVVVVVCVVCVVVLVVVCVPPNNVVVVVVSSVVSVVVSLVCVLVDVVSFFFKDKPVHDTAGFRMKMKGQPDDPPDDDQPHHSQALWIKIWTDGSDDDIDIDIAHAPGKMKMFTDPDQKTWMDGPSHIDMDGGMDMDHRPGHDDDDPDPPD

pLDDT: mean 89.5, std 9.64, range [40.09, 97.94]